Protein AF-A0A535DVA0-F1 (afdb_monomer_lite)

Radius of gyration: 16.21 Å; chains: 1; bounding box: 38×26×43 Å

Structure (mmCIF, N/CA/C/O backbone):
data_AF-A0A535DVA0-F1
#
_entry.id   AF-A0A535DVA0-F1
#
loop_
_atom_site.group_PDB
_atom_site.id
_atom_site.type_symbol
_atom_site.label_atom_id
_atom_site.label_alt_id
_atom_site.label_comp_id
_atom_site.label_asym_id
_atom_site.label_entity_id
_atom_site.label_seq_id
_atom_site.pdbx_PDB_ins_code
_atom_site.Cartn_x
_atom_site.Cartn_y
_atom_site.Cartn_z
_atom_site.occupancy
_atom_site.B_iso_or_equiv
_atom_site.auth_seq_id
_atom_site.auth_comp_id
_atom_site.auth_asym_id
_atom_site.auth_atom_id
_atom_site.pdbx_PDB_model_num
ATOM 1 N N . MET A 1 1 ? -22.747 -9.457 16.027 1.00 43.34 1 MET A N 1
ATOM 2 C CA . MET A 1 1 ? -21.463 -9.344 15.312 1.00 43.34 1 MET A CA 1
ATOM 3 C C . MET A 1 1 ? -21.596 -8.108 14.441 1.00 43.34 1 MET A C 1
ATOM 5 O O . MET A 1 1 ? -22.275 -8.168 13.428 1.00 43.34 1 MET A O 1
ATOM 9 N N . THR A 1 2 ? -21.163 -6.950 14.937 1.00 45.78 2 THR A N 1
ATOM 10 C CA . THR A 1 2 ? -21.341 -5.675 14.230 1.00 45.78 2 THR A CA 1
ATOM 11 C C . THR A 1 2 ? -20.295 -5.636 13.127 1.00 45.78 2 THR A C 1
ATOM 13 O O . THR A 1 2 ? -19.113 -5.469 13.412 1.00 45.78 2 THR A O 1
ATOM 16 N N . THR A 1 3 ? -20.704 -5.910 11.892 1.00 55.34 3 THR A N 1
ATOM 17 C CA . THR A 1 3 ? -19.853 -5.768 10.710 1.00 55.34 3 THR A CA 1
ATOM 18 C C . THR A 1 3 ? -19.520 -4.287 10.584 1.00 55.34 3 THR A C 1
ATOM 20 O O . THR A 1 3 ? -20.365 -3.515 10.153 1.00 55.34 3 THR A O 1
ATOM 23 N N . GLY A 1 4 ? -18.356 -3.854 11.066 1.00 56.91 4 GLY A N 1
ATOM 24 C CA . GLY A 1 4 ? -17.919 -2.482 10.831 1.00 56.91 4 GLY A CA 1
ATOM 25 C C . GLY A 1 4 ? -17.682 -2.290 9.336 1.00 56.91 4 GLY A C 1
ATOM 26 O O . GLY A 1 4 ? -17.059 -3.143 8.700 1.00 56.91 4 GLY A O 1
ATOM 27 N N . ASP A 1 5 ? -18.233 -1.216 8.780 1.00 62.78 5 ASP A N 1
ATOM 28 C CA . ASP A 1 5 ? -18.156 -0.916 7.355 1.00 62.78 5 ASP A CA 1
ATOM 29 C C . ASP A 1 5 ? -16.688 -0.788 6.923 1.00 62.78 5 ASP A C 1
ATOM 31 O O . ASP A 1 5 ? -15.910 -0.020 7.492 1.00 62.78 5 ASP A O 1
ATOM 35 N N . TRP A 1 6 ? -16.285 -1.573 5.926 1.00 67.19 6 TRP A N 1
ATOM 36 C CA . TRP A 1 6 ? -14.958 -1.477 5.331 1.00 67.19 6 TRP A CA 1
ATOM 37 C C . TRP A 1 6 ? -14.944 -0.288 4.370 1.00 67.19 6 TRP A C 1
ATOM 39 O O . TRP A 1 6 ? -15.836 -0.137 3.536 1.00 67.19 6 TRP A O 1
ATOM 49 N N . THR A 1 7 ? -13.926 0.566 4.475 1.00 77.75 7 THR A N 1
ATOM 50 C CA . THR A 1 7 ? -13.734 1.671 3.526 1.00 77.75 7 THR A CA 1
ATOM 51 C C . THR A 1 7 ? -12.590 1.318 2.590 1.00 77.75 7 THR A C 1
ATOM 53 O O . THR A 1 7 ? -11.438 1.246 3.017 1.00 77.75 7 THR A O 1
ATOM 56 N N . GLY A 1 8 ? -12.919 1.072 1.321 1.00 83.06 8 GLY A N 1
ATOM 57 C CA . GLY A 1 8 ? -11.951 0.885 0.244 1.00 83.06 8 GLY A CA 1
ATOM 58 C C . GLY A 1 8 ? -11.790 2.169 -0.564 1.00 83.06 8 GLY A C 1
ATOM 59 O O . GLY A 1 8 ? -12.757 2.651 -1.151 1.00 83.06 8 GLY A O 1
ATOM 60 N N . MET A 1 9 ? -10.578 2.717 -0.613 1.00 88.75 9 MET A N 1
ATOM 61 C CA . MET A 1 9 ? -10.253 3.903 -1.406 1.00 88.75 9 MET A CA 1
ATOM 62 C C . MET A 1 9 ? -9.353 3.497 -2.577 1.00 88.75 9 MET A C 1
ATOM 64 O O . MET A 1 9 ? -8.269 2.952 -2.336 1.00 88.75 9 MET A O 1
ATOM 68 N N . PRO A 1 10 ? -9.768 3.729 -3.836 1.00 89.69 10 PRO A N 1
ATOM 69 C CA . PRO A 1 10 ? -8.899 3.481 -4.976 1.00 89.69 10 PRO A CA 1
ATOM 70 C C . PRO A 1 10 ? -7.728 4.462 -4.945 1.00 89.69 10 PRO A C 1
ATOM 72 O O . PRO A 1 10 ? -7.887 5.628 -4.578 1.00 89.69 10 PRO A O 1
ATOM 75 N N . LEU A 1 11 ? -6.554 3.994 -5.351 1.00 87.25 11 LEU A N 1
ATOM 76 C CA . LEU A 1 11 ? -5.367 4.828 -5.448 1.00 87.25 11 LEU A CA 1
ATOM 77 C C . LEU A 1 11 ? -4.524 4.431 -6.659 1.00 87.25 11 LEU A C 1
ATOM 79 O O . LEU A 1 11 ? -4.483 3.274 -7.068 1.00 87.25 11 LEU A O 1
ATOM 83 N N . MET A 1 12 ? -3.841 5.413 -7.230 1.00 85.38 12 MET A N 1
ATOM 84 C CA . MET A 1 12 ? -2.922 5.222 -8.343 1.00 85.38 12 MET A CA 1
ATOM 85 C C . MET A 1 12 ? -1.663 6.025 -8.054 1.00 85.38 12 MET A C 1
ATOM 87 O O . MET A 1 12 ? -1.749 7.183 -7.642 1.00 85.38 12 MET A O 1
ATOM 91 N N . TRP A 1 13 ? -0.499 5.422 -8.271 1.00 81.81 13 TRP A N 1
ATOM 92 C CA . TRP A 1 13 ? 0.778 6.104 -8.109 1.00 81.81 13 TRP A CA 1
ATOM 93 C C . TRP A 1 13 ? 1.750 5.736 -9.222 1.00 81.81 13 TRP A C 1
ATOM 95 O O . TRP A 1 13 ? 1.677 4.673 -9.837 1.00 81.81 13 TRP A O 1
ATOM 105 N N . LYS A 1 14 ? 2.665 6.658 -9.506 1.00 78.38 14 LYS A N 1
ATOM 106 C CA . LYS A 1 14 ? 3.684 6.535 -10.546 1.00 78.38 14 LYS A CA 1
ATOM 107 C C . LYS A 1 14 ? 5.023 6.956 -9.958 1.00 78.38 14 LYS A C 1
ATOM 109 O O . LYS A 1 14 ? 5.066 7.865 -9.131 1.00 78.38 14 LYS A O 1
ATOM 114 N N . ALA A 1 15 ? 6.105 6.315 -10.389 1.00 73.38 15 ALA A N 1
ATOM 115 C CA . ALA A 1 15 ? 7.448 6.738 -10.012 1.00 73.38 15 ALA A CA 1
ATOM 116 C C . ALA A 1 15 ? 7.706 8.184 -10.459 1.00 73.38 15 ALA A C 1
ATOM 118 O O . ALA A 1 15 ? 7.469 8.520 -11.618 1.00 73.38 15 ALA A O 1
ATOM 119 N N . SER A 1 16 ? 8.238 9.014 -9.563 1.00 77.62 16 SER A N 1
ATOM 120 C CA . SER A 1 16 ? 8.554 10.413 -9.873 1.00 77.62 16 SER A CA 1
ATOM 121 C C . SER A 1 16 ? 9.706 10.544 -10.874 1.00 77.62 16 SER A C 1
ATOM 123 O O . SER A 1 16 ? 9.715 11.471 -11.675 1.00 77.62 16 SER A O 1
ATOM 125 N N . PHE A 1 17 ? 10.685 9.628 -10.850 1.00 65.31 17 PHE A N 1
ATOM 126 C CA . PHE A 1 17 ? 11.774 9.569 -11.829 1.00 65.31 17 PHE A CA 1
ATOM 127 C C . PHE A 1 17 ? 12.585 8.264 -11.698 1.00 65.31 17 PHE A C 1
ATOM 129 O O . PHE A 1 17 ? 12.843 7.852 -10.567 1.00 65.31 17 PHE A O 1
ATOM 136 N N . PRO A 1 18 ? 13.079 7.655 -12.797 1.00 66.19 18 PRO A N 1
ATOM 137 C CA . PRO A 1 18 ? 12.737 7.887 -14.205 1.00 66.19 18 PRO A CA 1
ATOM 138 C C . PRO A 1 18 ? 11.413 7.215 -14.612 1.00 66.19 18 PRO A C 1
ATOM 140 O O . PRO A 1 18 ? 11.307 5.994 -14.692 1.00 66.19 18 PRO A O 1
ATOM 143 N N . GLU A 1 19 ? 10.419 8.024 -14.981 1.00 68.12 19 GLU A N 1
ATOM 144 C CA . GLU A 1 19 ? 9.033 7.608 -15.273 1.00 68.12 19 GLU A CA 1
ATOM 145 C C . GLU A 1 19 ? 8.849 6.514 -16.342 1.00 68.12 19 GLU A C 1
ATO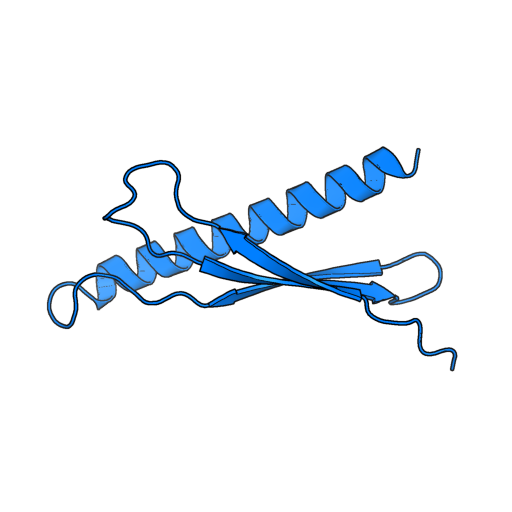M 147 O O . GLU A 1 19 ? 7.795 5.890 -16.395 1.00 68.12 19 GLU A O 1
ATOM 152 N N . ARG A 1 20 ? 9.826 6.314 -17.237 1.00 66.25 20 ARG A N 1
ATOM 153 C CA . ARG A 1 20 ? 9.756 5.315 -18.323 1.00 66.25 20 ARG A CA 1
ATOM 154 C C . ARG A 1 20 ? 10.289 3.940 -17.935 1.00 66.25 20 ARG A C 1
ATOM 156 O O . ARG A 1 20 ? 10.047 2.985 -18.665 1.00 66.25 20 ARG A O 1
ATOM 163 N N . LEU A 1 21 ? 11.050 3.854 -16.846 1.00 66.88 21 LEU A N 1
ATOM 164 C CA . LEU A 1 21 ? 11.624 2.589 -16.383 1.00 66.88 21 LEU A CA 1
ATOM 165 C C . LEU A 1 21 ? 10.727 1.888 -15.369 1.00 66.88 21 LEU A C 1
ATOM 167 O O . LEU A 1 21 ? 10.927 0.709 -15.108 1.00 66.88 21 LEU A O 1
ATOM 171 N N . PHE A 1 22 ? 9.738 2.594 -14.821 1.00 68.00 22 PHE A N 1
ATOM 172 C CA . PHE A 1 22 ? 8.884 2.080 -13.765 1.00 68.00 22 PHE A CA 1
ATOM 173 C C . PHE A 1 22 ? 7.414 2.152 -14.175 1.00 68.00 22 PHE A C 1
ATOM 175 O O . PHE A 1 22 ? 6.983 3.151 -14.757 1.00 68.00 22 PHE A O 1
ATOM 182 N N . PRO A 1 23 ? 6.641 1.099 -13.891 1.00 67.19 23 PRO A N 1
ATOM 183 C CA . PRO A 1 23 ? 5.234 1.046 -14.243 1.00 67.19 23 PRO A CA 1
ATOM 184 C C . PRO A 1 23 ? 4.395 1.999 -13.385 1.00 67.19 23 PRO A C 1
ATOM 186 O O . PRO A 1 23 ? 4.794 2.413 -12.295 1.00 67.19 23 PRO A O 1
ATOM 189 N N . VAL A 1 24 ? 3.201 2.326 -13.882 1.00 79.19 24 VAL A N 1
ATOM 190 C CA . VAL A 1 24 ? 2.139 2.888 -13.041 1.00 79.19 24 VAL A CA 1
ATOM 191 C C . VAL A 1 24 ? 1.583 1.755 -12.184 1.00 79.19 24 VAL A C 1
ATOM 193 O O . VAL A 1 24 ? 1.343 0.654 -12.681 1.00 79.19 24 VAL A O 1
ATOM 196 N N . MET A 1 25 ? 1.411 2.035 -10.900 1.00 81.31 25 MET A N 1
ATOM 197 C CA . MET A 1 25 ? 0.822 1.126 -9.932 1.00 81.31 25 MET A CA 1
ATOM 198 C C . MET A 1 25 ? -0.627 1.556 -9.694 1.00 81.31 25 MET A C 1
ATOM 200 O O . MET A 1 25 ? -0.892 2.694 -9.295 1.00 81.31 25 MET A O 1
ATOM 204 N N . GLU A 1 26 ? -1.560 0.641 -9.925 1.00 86.56 26 GLU A N 1
ATOM 205 C CA . GLU A 1 26 ? -2.977 0.826 -9.615 1.00 86.56 26 GLU A CA 1
ATOM 206 C C . GLU A 1 26 ? -3.337 -0.050 -8.424 1.00 86.56 26 GLU A C 1
ATOM 208 O O . GLU A 1 26 ? -2.982 -1.228 -8.381 1.00 86.56 26 GLU A O 1
ATOM 213 N N . GLY A 1 27 ? -4.035 0.505 -7.441 1.00 88.75 27 GLY A N 1
ATOM 214 C CA . GLY A 1 27 ? -4.289 -0.203 -6.202 1.00 88.75 27 GLY A CA 1
ATOM 215 C C . GLY A 1 27 ? -5.439 0.349 -5.382 1.00 88.75 27 GLY A C 1
ATOM 216 O O . GLY A 1 27 ? -6.253 1.155 -5.834 1.00 88.75 27 GLY A O 1
ATOM 217 N N . LYS A 1 28 ? -5.501 -0.123 -4.143 1.00 91.31 28 LYS A N 1
ATOM 218 C CA . LYS A 1 28 ? -6.485 0.289 -3.148 1.00 91.31 28 LYS A CA 1
ATOM 219 C C . LYS A 1 28 ? -5.890 0.267 -1.747 1.00 91.31 28 LYS A C 1
ATOM 221 O O . LYS A 1 28 ? -5.024 -0.556 -1.438 1.00 91.31 28 LYS A O 1
ATOM 226 N N . VAL A 1 29 ? -6.410 1.158 -0.913 1.00 91.25 29 VAL A N 1
ATOM 227 C CA . VAL A 1 29 ? -6.242 1.159 0.538 1.00 91.25 29 VAL A CA 1
ATOM 228 C C . VAL A 1 29 ? -7.556 0.704 1.145 1.00 91.25 29 VAL A C 1
ATOM 230 O O . VAL A 1 29 ? -8.614 1.222 0.792 1.00 91.25 29 VAL A O 1
ATOM 233 N N . GLU A 1 30 ? -7.487 -0.254 2.057 1.00 91.50 30 GLU A N 1
ATOM 234 C CA . GLU A 1 30 ? -8.640 -0.770 2.784 1.00 91.50 30 GLU A CA 1
ATOM 235 C C . GLU A 1 30 ? -8.398 -0.661 4.285 1.00 91.50 30 GLU A C 1
ATOM 237 O O . GLU A 1 30 ? -7.354 -1.079 4.789 1.00 91.50 30 GLU A O 1
ATOM 242 N N . LEU A 1 31 ? -9.387 -0.119 4.992 1.00 90.88 31 LEU A N 1
ATOM 243 C CA . LEU A 1 31 ? -9.440 -0.100 6.449 1.00 90.88 31 LEU A CA 1
ATOM 244 C C . LEU A 1 31 ? -10.554 -1.035 6.907 1.00 90.88 31 LEU A C 1
ATOM 246 O O . LEU A 1 31 ? -11.709 -0.874 6.507 1.00 90.88 31 LEU A O 1
ATOM 250 N N . ALA A 1 32 ? -10.201 -2.007 7.744 1.00 90.50 32 ALA A N 1
ATOM 251 C CA . ALA A 1 32 ? -11.151 -2.943 8.330 1.00 90.50 32 ALA A CA 1
ATOM 252 C C . ALA A 1 32 ? -10.930 -3.044 9.846 1.00 90.50 32 ALA A C 1
ATOM 254 O O . ALA A 1 32 ? -9.791 -3.269 10.272 1.00 90.50 32 ALA A O 1
ATOM 255 N N . PRO A 1 33 ? -11.977 -2.912 10.678 1.00 89.81 33 PRO A N 1
ATOM 256 C CA . PRO A 1 33 ? -11.838 -3.122 12.112 1.00 89.81 33 PRO A CA 1
ATOM 257 C C . PRO A 1 33 ? -11.503 -4.589 12.393 1.00 89.81 33 PRO A C 1
ATOM 259 O O . PRO A 1 33 ? -12.106 -5.502 11.825 1.00 89.81 33 PRO A O 1
ATOM 262 N N . VAL A 1 34 ? -10.533 -4.812 13.273 1.00 89.81 34 VAL A N 1
ATOM 263 C CA . VAL A 1 34 ? -10.188 -6.141 13.798 1.00 89.81 34 VAL A CA 1
ATOM 264 C C . VAL A 1 34 ? -10.877 -6.342 15.145 1.00 89.81 34 VAL A C 1
ATOM 266 O O . VAL A 1 34 ? -11.505 -7.375 15.369 1.00 89.81 34 VAL A O 1
ATOM 269 N N . ASP A 1 35 ? -10.808 -5.328 16.008 1.00 88.88 35 ASP A N 1
ATOM 270 C CA . ASP A 1 35 ? -11.507 -5.236 17.289 1.00 88.88 35 ASP A CA 1
ATOM 271 C C . ASP A 1 35 ? -11.759 -3.755 17.647 1.00 88.88 35 ASP A C 1
ATOM 273 O O . ASP A 1 35 ? -11.637 -2.875 16.796 1.00 88.88 35 ASP A O 1
ATOM 277 N N . GLY A 1 36 ? -12.155 -3.466 18.891 1.00 86.31 36 GLY A N 1
ATOM 278 C CA . GLY A 1 36 ? -12.491 -2.106 19.331 1.00 86.31 36 GLY A CA 1
ATOM 279 C C . GLY A 1 36 ? -11.313 -1.127 19.416 1.00 86.31 36 GLY A C 1
ATOM 280 O O . GLY A 1 36 ? -11.549 0.061 19.613 1.00 86.31 36 GLY A O 1
ATOM 281 N N . LEU A 1 37 ? -10.072 -1.601 19.296 1.00 87.75 37 LEU A N 1
ATOM 282 C CA . LEU A 1 37 ? -8.855 -0.786 19.392 1.00 87.75 37 LEU A CA 1
ATOM 283 C C . LEU A 1 37 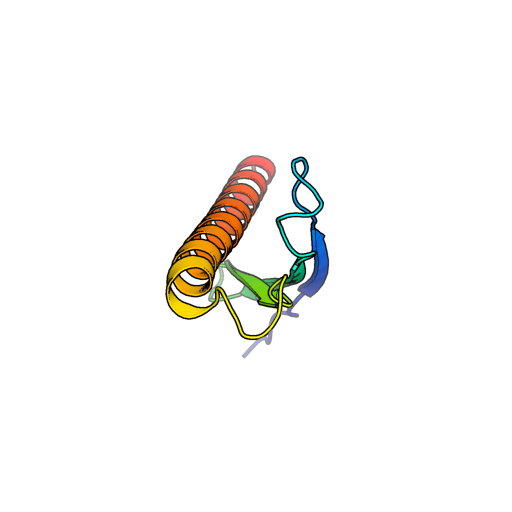? -7.929 -0.963 18.184 1.00 87.75 37 LEU A C 1
ATOM 285 O O . LEU A 1 37 ? -7.033 -0.151 17.972 1.00 87.75 37 LEU A O 1
ATOM 289 N N . THR A 1 38 ? -8.152 -2.003 17.385 1.00 88.94 38 THR A N 1
ATOM 290 C CA . THR A 1 38 ? -7.271 -2.393 16.290 1.00 88.94 38 THR A CA 1
ATOM 291 C C . THR A 1 38 ? -7.991 -2.261 14.957 1.00 88.94 38 THR A C 1
ATOM 293 O O . THR A 1 38 ? -9.011 -2.908 14.713 1.00 88.94 38 THR A O 1
ATOM 296 N N . THR A 1 39 ? -7.412 -1.479 14.047 1.00 90.56 39 THR A N 1
ATOM 297 C CA . THR A 1 39 ? -7.834 -1.406 12.643 1.00 90.56 39 THR A CA 1
ATOM 298 C C . THR A 1 39 ? -6.733 -1.971 11.761 1.00 90.56 39 THR A C 1
ATOM 300 O O . THR A 1 39 ? -5.567 -1.609 11.894 1.00 90.56 39 THR A O 1
ATOM 303 N N . ARG A 1 40 ? -7.093 -2.865 10.841 1.00 92.00 40 ARG A N 1
ATOM 304 C CA . ARG A 1 40 ? -6.185 -3.365 9.814 1.00 92.00 40 ARG A CA 1
ATOM 305 C C . ARG A 1 40 ? -6.209 -2.423 8.622 1.00 92.00 40 ARG A C 1
ATOM 307 O O . ARG A 1 40 ? -7.241 -2.282 7.970 1.00 92.00 40 ARG A O 1
ATOM 314 N N . LEU A 1 41 ? -5.048 -1.857 8.315 1.00 92.75 41 LEU A N 1
ATOM 315 C CA . LEU A 1 41 ? -4.764 -1.180 7.059 1.00 92.75 41 LEU A CA 1
ATOM 316 C C . LEU A 1 41 ? -4.186 -2.187 6.062 1.00 92.75 41 LEU A C 1
ATOM 318 O O . LEU A 1 41 ? -3.191 -2.848 6.348 1.00 92.75 41 LEU A O 1
ATOM 322 N N . THR A 1 42 ? -4.804 -2.297 4.890 1.00 92.19 42 THR A N 1
ATOM 323 C CA . THR A 1 42 ? -4.299 -3.109 3.778 1.00 92.19 42 THR A CA 1
ATOM 324 C C . THR A 1 42 ? -4.041 -2.209 2.583 1.00 92.19 42 THR A C 1
ATOM 326 O O . THR A 1 42 ? -4.938 -1.494 2.146 1.00 92.19 42 THR A O 1
ATOM 329 N N . VAL A 1 43 ? -2.830 -2.267 2.034 1.00 90.19 43 VAL A N 1
ATOM 330 C CA . VAL A 1 43 ? -2.487 -1.635 0.757 1.00 90.19 43 VAL A CA 1
ATOM 331 C C . VAL A 1 43 ? -2.215 -2.744 -0.244 1.00 90.19 43 VAL A C 1
ATOM 333 O O . VAL A 1 43 ? -1.420 -3.644 0.015 1.00 90.19 43 VAL A O 1
ATOM 336 N N . SER A 1 44 ? -2.901 -2.705 -1.379 1.00 87.81 44 SER A N 1
ATOM 337 C CA . SER A 1 44 ? -2.716 -3.681 -2.453 1.00 87.81 44 SER A CA 1
ATOM 338 C C . SER A 1 44 ? -2.670 -2.970 -3.791 1.00 87.81 44 SER A C 1
ATOM 340 O O . SER A 1 44 ? -3.316 -1.939 -3.967 1.00 87.81 44 SER A O 1
ATOM 342 N N . GLY A 1 45 ? -1.907 -3.509 -4.734 1.00 84.44 45 GLY A N 1
ATOM 343 C CA . GLY A 1 45 ? -1.801 -2.936 -6.064 1.00 84.44 45 GLY A CA 1
ATOM 344 C C . GLY A 1 45 ? -1.292 -3.936 -7.086 1.00 84.44 45 GLY A C 1
ATOM 345 O O . GLY A 1 45 ? -0.715 -4.967 -6.745 1.00 84.44 45 GLY A O 1
ATOM 346 N N . MET A 1 46 ? -1.535 -3.616 -8.348 1.00 79.62 46 MET A N 1
ATOM 347 C CA . MET A 1 46 ? -1.064 -4.349 -9.510 1.00 79.62 46 MET A CA 1
ATOM 348 C C . MET A 1 46 ? -0.232 -3.417 -10.382 1.00 79.62 46 MET A C 1
ATOM 350 O O . MET A 1 46 ? -0.453 -2.205 -10.421 1.00 79.62 46 MET A O 1
ATOM 354 N N . TYR A 1 47 ? 0.716 -4.004 -11.104 1.00 74.75 47 TYR A N 1
ATOM 355 C CA .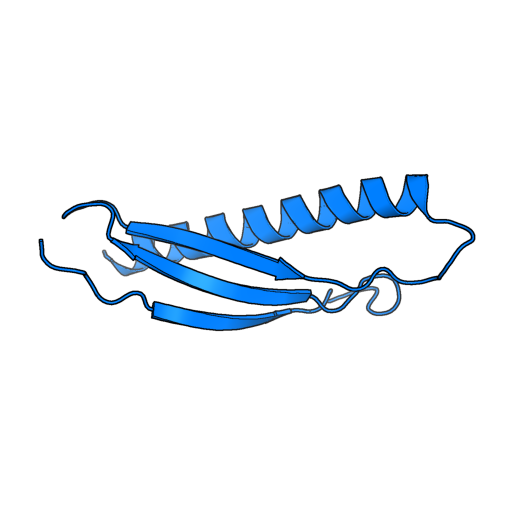 TYR A 1 47 ? 1.497 -3.301 -12.110 1.00 74.75 47 TYR A CA 1
ATOM 356 C C . TYR A 1 47 ? 1.703 -4.169 -13.336 1.00 74.75 47 TYR A C 1
ATOM 358 O O . TYR A 1 47 ? 1.646 -5.397 -13.273 1.00 74.75 47 TYR A O 1
ATOM 366 N N . GLN A 1 48 ? 1.973 -3.513 -14.458 1.00 69.25 48 GLN A N 1
ATOM 367 C CA . GLN A 1 48 ? 2.346 -4.174 -15.701 1.00 69.25 48 GLN A CA 1
ATOM 368 C C . GLN A 1 48 ? 3.846 -3.970 -15.944 1.00 69.25 48 GLN A C 1
ATOM 370 O O . GLN A 1 48 ? 4.266 -2.828 -16.116 1.00 69.25 48 GLN A O 1
ATOM 375 N N . PRO A 1 49 ? 4.676 -5.030 -15.944 1.00 64.81 49 PRO A N 1
ATOM 376 C CA . PRO A 1 49 ? 6.117 -4.894 -16.132 1.00 64.81 49 PRO A CA 1
ATOM 377 C C . PRO A 1 49 ? 6.475 -4.241 -17.482 1.00 64.81 49 PRO A C 1
ATOM 379 O O . PRO A 1 49 ? 5.906 -4.624 -18.512 1.00 64.81 49 PRO A O 1
ATOM 382 N N . PRO A 1 50 ? 7.436 -3.300 -17.522 1.00 60.38 50 PRO A N 1
ATOM 383 C CA . PRO A 1 50 ? 7.935 -2.758 -18.781 1.00 60.38 50 PRO A CA 1
ATOM 384 C C . PRO A 1 50 ? 8.827 -3.779 -19.531 1.00 60.38 50 PRO A C 1
ATOM 386 O O . PRO A 1 50 ? 9.487 -4.616 -18.928 1.00 60.38 50 PRO A O 1
ATOM 389 N N . LEU A 1 51 ? 8.876 -3.686 -20.870 1.00 56.53 51 LEU A N 1
ATOM 390 C CA . LEU A 1 51 ? 9.894 -4.295 -21.762 1.00 56.53 51 LEU A CA 1
ATOM 391 C C . LEU A 1 51 ? 9.863 -5.802 -22.110 1.00 56.53 51 LEU A C 1
ATOM 393 O O . LEU A 1 51 ? 10.879 -6.338 -22.553 1.00 56.53 51 LEU A O 1
ATOM 397 N N . GLY A 1 52 ? 8.706 -6.473 -22.106 1.00 59.94 52 GLY A N 1
ATOM 398 C CA . GLY A 1 52 ? 8.521 -7.709 -22.896 1.00 59.94 52 GLY A CA 1
ATOM 399 C C . GLY A 1 52 ? 9.575 -8.814 -22.668 1.00 59.94 52 GLY A C 1
ATOM 400 O O . GLY A 1 52 ? 10.203 -8.891 -21.622 1.00 59.94 52 GLY A O 1
ATOM 401 N N . ARG A 1 53 ? 9.746 -9.763 -23.608 1.00 52.59 53 ARG A N 1
ATOM 402 C CA . ARG A 1 53 ? 10.295 -11.090 -23.266 1.00 52.59 53 ARG A CA 1
ATOM 403 C C . ARG A 1 53 ? 11.791 -11.190 -22.878 1.00 52.59 53 ARG A C 1
ATOM 405 O O . ARG A 1 53 ? 12.174 -12.241 -22.354 1.00 52.59 53 ARG A O 1
ATOM 412 N N . MET A 1 54 ? 12.614 -10.165 -23.106 1.00 51.00 54 MET A N 1
ATOM 413 C CA . MET A 1 54 ? 14.075 -10.331 -23.271 1.00 51.00 54 MET A CA 1
ATOM 414 C C . MET A 1 54 ? 14.988 -9.748 -22.168 1.00 51.00 54 MET A C 1
ATOM 416 O O . MET A 1 54 ? 16.200 -9.819 -22.315 1.00 51.00 54 MET A O 1
ATOM 420 N N . GLY A 1 55 ? 14.457 -9.288 -21.029 1.00 53.16 55 GLY A N 1
ATOM 421 C CA . GLY A 1 55 ? 15.256 -8.918 -19.833 1.00 53.16 55 GLY A CA 1
ATOM 422 C C . GLY A 1 55 ? 14.721 -9.473 -18.502 1.00 53.16 55 GLY A C 1
ATOM 423 O O . GLY A 1 55 ? 15.198 -9.116 -17.431 1.00 53.16 55 GLY A O 1
ATOM 424 N N . ARG A 1 56 ? 13.701 -10.338 -18.566 1.00 55.09 56 ARG A N 1
ATOM 425 C CA . ARG A 1 56 ? 12.663 -10.425 -17.529 1.00 55.09 56 ARG A CA 1
ATOM 426 C C . ARG A 1 56 ? 13.074 -10.978 -16.182 1.00 55.09 56 ARG A C 1
ATOM 428 O O . ARG A 1 56 ? 12.757 -10.353 -15.201 1.00 55.09 56 ARG A O 1
ATOM 435 N N . GLN A 1 57 ? 13.741 -12.118 -16.069 1.00 53.97 57 GLN A N 1
ATOM 436 C CA . GLN A 1 57 ? 13.734 -12.804 -14.764 1.00 53.97 57 GLN A CA 1
ATOM 437 C C . GLN A 1 57 ? 14.555 -12.102 -13.669 1.00 53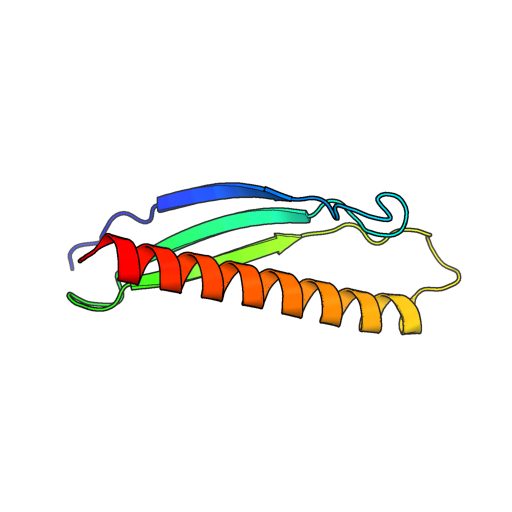.97 57 GLN A C 1
ATOM 439 O O . GLN A 1 57 ? 14.191 -12.169 -12.498 1.00 53.97 57 GLN A O 1
ATOM 444 N N . LEU A 1 58 ? 15.644 -11.424 -14.041 1.00 50.25 58 LEU A N 1
ATOM 445 C CA . LEU A 1 58 ? 16.506 -10.706 -13.097 1.00 50.25 58 LEU A CA 1
ATOM 446 C C . LEU A 1 58 ? 15.956 -9.309 -12.779 1.00 50.25 58 LEU A C 1
ATOM 448 O O . LEU A 1 58 ? 15.927 -8.919 -11.615 1.00 50.25 58 LEU A O 1
ATOM 452 N N . ASP A 1 59 ? 15.461 -8.598 -13.793 1.00 63.19 59 ASP A N 1
ATOM 453 C CA . ASP A 1 59 ? 14.820 -7.292 -13.625 1.00 63.19 59 ASP A CA 1
ATOM 454 C C . ASP A 1 59 ? 13.466 -7.415 -12.910 1.00 63.19 59 ASP A C 1
ATOM 456 O O . ASP A 1 59 ? 13.185 -6.662 -11.993 1.00 63.19 59 ASP A O 1
ATOM 460 N N . GLU A 1 60 ? 12.658 -8.428 -13.221 1.00 63.06 60 GLU A N 1
ATOM 461 C CA . GLU A 1 60 ? 11.333 -8.649 -12.626 1.00 63.06 60 GLU A CA 1
ATOM 462 C C . G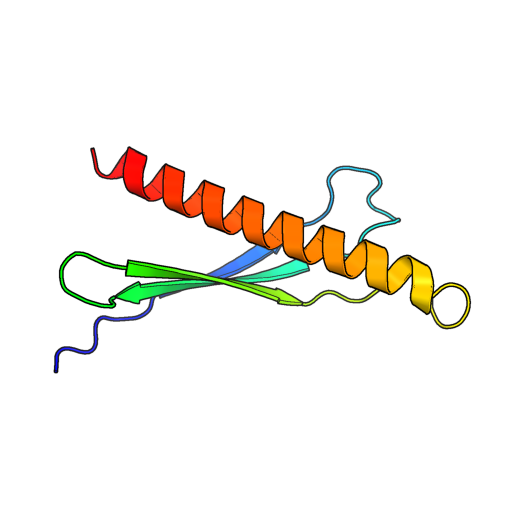LU A 1 60 ? 11.419 -9.010 -11.144 1.00 63.06 60 GLU A C 1
ATOM 464 O O . GLU A 1 60 ? 10.630 -8.500 -10.359 1.00 63.06 60 GLU A O 1
ATOM 469 N N . ALA A 1 61 ? 12.400 -9.817 -10.726 1.00 64.81 61 ALA A N 1
ATOM 470 C CA . ALA A 1 61 ? 12.605 -10.114 -9.309 1.00 64.81 61 ALA A CA 1
ATOM 471 C C . ALA A 1 61 ? 13.099 -8.885 -8.524 1.00 64.81 61 ALA A C 1
ATOM 473 O O . ALA A 1 61 ? 12.681 -8.673 -7.383 1.00 64.81 61 ALA A O 1
ATOM 474 N N . LEU A 1 62 ? 13.968 -8.062 -9.124 1.00 69.06 62 LEU A N 1
ATOM 475 C CA . LEU A 1 62 ? 14.409 -6.798 -8.529 1.00 69.06 62 LEU A CA 1
ATOM 476 C C . LEU A 1 62 ? 13.254 -5.789 -8.453 1.00 69.06 62 LEU A C 1
ATOM 478 O O . LEU A 1 62 ? 13.002 -5.229 -7.390 1.00 69.06 62 LEU A O 1
ATOM 482 N N . MET A 1 63 ? 12.506 -5.620 -9.541 1.00 68.81 63 MET A N 1
ATOM 483 C CA . MET A 1 63 ? 11.328 -4.756 -9.625 1.00 68.81 63 MET A CA 1
ATOM 484 C C . MET A 1 63 ? 10.218 -5.202 -8.678 1.00 68.81 63 MET A C 1
ATOM 486 O O . MET A 1 63 ? 9.597 -4.359 -8.042 1.00 68.81 63 MET A O 1
ATOM 490 N N . HIS A 1 64 ? 10.000 -6.509 -8.522 1.00 75.56 64 HIS A N 1
ATOM 491 C CA . HIS A 1 64 ? 9.037 -7.052 -7.570 1.00 75.56 64 HIS A CA 1
ATOM 492 C C . HIS A 1 64 ? 9.393 -6.662 -6.133 1.00 75.56 64 HIS A C 1
ATOM 494 O O . HIS A 1 64 ? 8.530 -6.190 -5.400 1.00 75.56 64 HIS A O 1
ATOM 500 N N . ARG A 1 65 ? 10.673 -6.771 -5.749 1.00 78.38 65 ARG A N 1
ATOM 501 C CA . ARG A 1 65 ? 11.142 -6.342 -4.420 1.00 78.38 65 ARG A CA 1
ATOM 502 C C . ARG A 1 65 ? 11.014 -4.840 -4.211 1.00 78.38 65 ARG A C 1
ATOM 504 O O . ARG A 1 65 ? 10.650 -4.409 -3.122 1.00 78.38 65 ARG A O 1
ATOM 511 N N . VAL A 1 66 ? 11.317 -4.043 -5.234 1.00 79.38 66 VAL A N 1
ATOM 512 C CA . VAL A 1 66 ? 11.129 -2.587 -5.175 1.00 79.38 66 VAL A CA 1
ATOM 513 C C . VAL A 1 66 ? 9.648 -2.264 -4.995 1.00 79.38 66 VAL A C 1
ATOM 515 O O . VAL A 1 66 ? 9.305 -1.517 -4.086 1.00 79.38 66 VAL A O 1
ATOM 518 N N . ALA A 1 67 ? 8.771 -2.882 -5.788 1.00 77.38 67 ALA A N 1
ATOM 519 C CA . ALA A 1 67 ? 7.329 -2.703 -5.681 1.00 77.38 67 ALA A CA 1
ATOM 520 C C . ALA A 1 67 ? 6.808 -3.098 -4.290 1.00 77.38 67 ALA A C 1
ATOM 522 O O . ALA A 1 67 ? 6.058 -2.335 -3.685 1.00 77.38 67 ALA A O 1
ATOM 523 N N . GLU A 1 68 ? 7.242 -4.241 -3.754 1.00 82.94 68 GLU A N 1
ATOM 524 C CA . GLU A 1 68 ? 6.887 -4.693 -2.405 1.00 82.94 68 GLU A CA 1
ATOM 525 C C . GLU A 1 68 ? 7.361 -3.697 -1.336 1.00 82.94 68 GLU A C 1
ATOM 527 O O . GLU A 1 68 ? 6.581 -3.309 -0.467 1.00 82.94 68 GLU A O 1
ATOM 532 N N . SER A 1 69 ? 8.603 -3.211 -1.440 1.00 85.88 69 SER A N 1
ATOM 533 C CA . SER A 1 69 ? 9.146 -2.202 -0.525 1.00 85.88 69 SER A CA 1
ATOM 534 C C . SER A 1 69 ? 8.360 -0.894 -0.582 1.00 85.88 69 SER A C 1
ATOM 536 O O . SER A 1 69 ? 8.066 -0.323 0.461 1.00 85.88 69 SER A O 1
ATOM 538 N N . THR A 1 70 ? 7.985 -0.426 -1.775 1.00 82.62 70 THR A N 1
ATOM 539 C CA . THR A 1 70 ? 7.204 0.808 -1.942 1.00 82.62 70 THR A CA 1
ATOM 540 C C . THR A 1 70 ? 5.793 0.668 -1.376 1.00 82.62 70 THR A C 1
ATOM 542 O O . THR A 1 70 ? 5.309 1.578 -0.708 1.00 82.62 70 THR A O 1
ATOM 545 N N . VAL A 1 71 ? 5.124 -0.466 -1.613 1.00 85.25 71 VAL A N 1
ATOM 546 C CA . VAL A 1 71 ? 3.793 -0.733 -1.042 1.00 85.25 71 VAL A CA 1
ATOM 547 C C . VAL A 1 71 ? 3.866 -0.788 0.482 1.00 85.25 71 VAL A C 1
ATOM 549 O O . VAL A 1 71 ? 3.005 -0.220 1.154 1.00 85.25 71 VAL A O 1
ATOM 552 N N . LYS A 1 72 ? 4.902 -1.435 1.024 1.00 87.69 72 LYS A N 1
ATOM 553 C CA . LYS A 1 72 ? 5.141 -1.505 2.464 1.00 87.69 72 LYS A CA 1
ATOM 554 C C . LYS A 1 72 ? 5.369 -0.119 3.068 1.00 87.69 72 LYS A C 1
ATOM 556 O O . LYS A 1 72 ? 4.675 0.236 4.014 1.00 87.69 72 LYS A O 1
ATOM 561 N N . GLU A 1 73 ? 6.275 0.669 2.498 1.00 88.00 73 GLU A N 1
ATOM 562 C CA . GLU A 1 73 ? 6.584 2.024 2.971 1.00 88.00 73 GLU A CA 1
ATOM 563 C C . GLU A 1 73 ? 5.350 2.937 2.915 1.00 88.00 73 GLU A C 1
ATOM 565 O O . GLU A 1 73 ? 5.084 3.698 3.844 1.00 88.00 73 GLU A O 1
ATOM 570 N N . LEU A 1 74 ? 4.534 2.819 1.861 1.00 87.00 74 LEU A N 1
ATOM 571 C CA . LEU A 1 74 ? 3.265 3.537 1.766 1.00 87.00 74 LEU A CA 1
ATOM 572 C C . LEU A 1 74 ? 2.294 3.126 2.882 1.00 87.00 74 LEU A C 1
ATOM 574 O O . LEU A 1 74 ? 1.676 3.992 3.500 1.00 87.00 74 LEU A O 1
ATOM 578 N N . ALA A 1 75 ? 2.153 1.825 3.144 1.00 90.25 75 ALA A N 1
ATOM 579 C CA . ALA A 1 75 ? 1.287 1.326 4.209 1.00 90.25 75 ALA A CA 1
ATOM 580 C C . ALA A 1 75 ? 1.742 1.825 5.589 1.00 90.25 75 ALA A C 1
ATOM 582 O O . ALA A 1 75 ? 0.921 2.324 6.356 1.00 90.25 75 ALA A O 1
ATOM 583 N N . GLU A 1 76 ? 3.043 1.746 5.875 1.00 92.31 76 GLU A N 1
ATOM 584 C CA . GLU A 1 76 ? 3.642 2.240 7.119 1.00 92.31 76 GLU A CA 1
ATOM 585 C C . GLU A 1 76 ? 3.418 3.752 7.271 1.00 92.31 76 GLU A C 1
ATOM 587 O O . GLU A 1 76 ? 2.897 4.195 8.292 1.00 92.31 76 GLU A O 1
ATOM 592 N N . SER A 1 77 ? 3.669 4.541 6.221 1.00 89.81 77 SER A N 1
ATOM 593 C CA . SER A 1 77 ? 3.463 5.994 6.262 1.00 89.81 77 SER A CA 1
ATOM 594 C C . SER A 1 77 ? 1.997 6.394 6.473 1.00 89.81 77 SER A C 1
ATOM 596 O O . SER A 1 77 ? 1.710 7.365 7.177 1.00 89.81 77 SER A O 1
ATOM 598 N N . ILE A 1 78 ? 1.046 5.666 5.876 1.00 90.31 78 ILE A N 1
ATOM 599 C CA . ILE A 1 78 ? -0.385 5.904 6.111 1.00 90.31 78 ILE A CA 1
ATOM 600 C C . ILE A 1 78 ? -0.738 5.576 7.564 1.00 90.31 78 ILE A C 1
ATOM 602 O O . ILE A 1 78 ? -1.416 6.379 8.204 1.00 90.31 78 ILE A O 1
ATOM 606 N N . ALA A 1 79 ? -0.273 4.439 8.091 1.00 91.62 79 ALA A N 1
ATOM 607 C CA . ALA A 1 79 ? -0.530 4.043 9.474 1.00 91.62 79 ALA A CA 1
ATOM 608 C C . ALA A 1 79 ? 0.002 5.090 10.466 1.00 91.62 79 ALA A C 1
ATOM 610 O O . ALA A 1 79 ? -0.761 5.587 11.291 1.00 91.62 79 ALA A O 1
ATOM 611 N N . GLU A 1 80 ? 1.257 5.517 10.310 1.00 92.88 80 GLU A N 1
ATOM 612 C CA . GLU A 1 80 ? 1.877 6.548 11.151 1.00 92.88 80 GLU A CA 1
ATOM 613 C C . GLU A 1 80 ? 1.089 7.867 11.135 1.00 92.88 80 GLU A C 1
ATOM 615 O O . GLU A 1 80 ? 0.873 8.495 12.173 1.00 92.88 80 GLU A O 1
ATOM 620 N N . ARG A 1 81 ? 0.624 8.300 9.955 1.00 90.69 81 ARG A N 1
ATOM 621 C CA . ARG A 1 81 ? -0.175 9.528 9.818 1.00 90.69 81 ARG A CA 1
ATOM 622 C C . ARG A 1 81 ? -1.548 9.406 10.469 1.00 90.69 81 ARG A C 1
ATOM 624 O O . ARG A 1 81 ? -2.019 10.385 11.046 1.00 90.69 81 ARG A O 1
ATOM 631 N N . LEU A 1 82 ? -2.190 8.243 10.372 1.00 88.69 82 LEU A N 1
ATOM 632 C CA . LEU A 1 82 ? -3.474 7.989 11.025 1.00 88.69 82 LEU A CA 1
ATOM 633 C C . LEU A 1 82 ? -3.319 7.978 12.550 1.00 88.69 82 LEU A C 1
ATOM 635 O O . LEU A 1 82 ? -4.106 8.620 13.237 1.00 88.69 82 LEU A O 1
ATOM 639 N N . GLU A 1 83 ? -2.278 7.336 13.078 1.00 87.94 83 GLU A N 1
ATOM 640 C CA . GLU A 1 83 ? -1.969 7.345 14.514 1.00 87.94 83 GLU A CA 1
ATOM 641 C C . GLU A 1 83 ? -1.637 8.754 15.029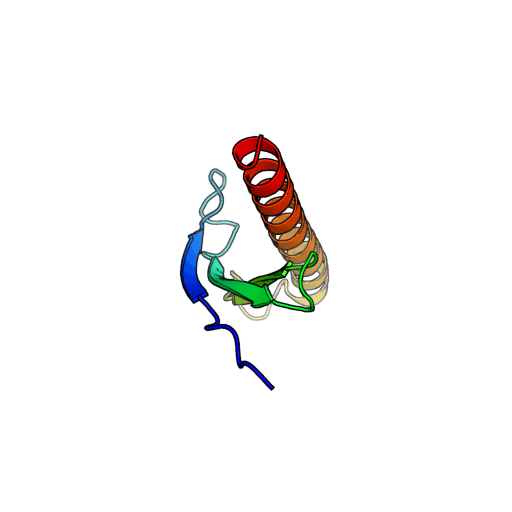 1.00 87.94 83 GLU A C 1
ATOM 643 O O . GLU A 1 83 ? -2.080 9.146 16.109 1.00 87.94 83 GLU A O 1
ATOM 648 N N . GLY A 1 84 ? -0.892 9.541 14.247 1.00 84.31 84 GLY A N 1
ATOM 649 C CA . GLY A 1 84 ? -0.531 10.916 14.591 1.00 84.31 84 GLY A CA 1
ATOM 650 C C . GLY A 1 84 ? -1.699 11.904 14.530 1.00 84.31 84 GLY A C 1
ATOM 651 O O . GLY A 1 84 ? -1.747 12.825 15.339 1.00 84.31 84 GLY A O 1
ATOM 652 N N . GLY A 1 85 ? -2.642 11.714 13.601 1.00 76.06 85 GLY A N 1
ATOM 653 C CA . GLY A 1 85 ? -3.844 12.548 13.464 1.00 76.06 85 GLY A CA 1
ATOM 654 C C . GLY A 1 85 ? -4.972 12.213 14.447 1.00 76.06 85 GLY A C 1
ATOM 655 O O . GLY A 1 85 ? -5.941 12.962 14.530 1.00 76.06 85 GLY A O 1
ATOM 656 N N . LEU A 1 86 ? -4.857 11.096 15.176 1.00 60.69 86 LEU A N 1
ATOM 657 C CA . LEU A 1 86 ? -5.770 10.694 16.254 1.00 60.69 86 LEU A CA 1
ATOM 658 C C . LEU A 1 86 ? -5.397 11.292 17.628 1.00 60.69 86 LEU A C 1
ATOM 660 O O . LEU A 1 86 ? -6.104 11.039 18.605 1.00 60.69 86 LEU A O 1
ATOM 664 N N . ARG A 1 87 ? -4.304 12.060 17.718 1.00 50.81 87 ARG A N 1
ATOM 665 C CA . ARG A 1 87 ? -3.942 12.872 18.893 1.00 50.81 87 ARG A CA 1
ATOM 666 C C . ARG A 1 87 ? -4.507 14.281 18.793 1.00 50.81 87 ARG A C 1
ATOM 668 O O . ARG A 1 87 ? -4.893 14.799 19.863 1.00 50.81 87 ARG A O 1
#

Secondary structure (DSSP, 8-state):
---PPPEEEEEEEE-SSSTTTSPEEEEEEEEEESSSS-EEEEEEEEE--SSGGGSHHHHHHHHHHHHHHHHHHHHHHHHHHHHHHT-

Sequence (87 aa):
MTTGDWTGMPLMWKASFPERLFPVMEGKVELAPVDGLTTRLTVSGMYQPPLGRMGRQLDEALMHRVAESTVKELAESIAERLEGGLR

pLDDT: mean 76.8, std 13.78, range [43.34, 92.88]

Foldseek 3Di:
DPFDDKDKDKDKDADPPPRQQAWIKTWIWIWGDPDPVDIDIDTDTDTDHPDPDPPDDVVVVVNVVVVVVVSVVVSVVVVVVVVVVVD